Protein AF-A0A401Q1B5-F1 (afdb_monomer_lite)

Radius of gyration: 32.38 Å; chains: 1; bounding box: 67×51×92 Å

Sequence (105 aa):
MAQQFGRLKVGLIVKIQRSNGIIQDASITELFTDKSSVRAEWLEDTLCKAKEIDIESLLLLNPQLVEKMPPSHLPRRNSRVPRRESALPRNGVGKESELNFTSKC

Foldseek 3Di:
DPPCLQQDDAQDWFWDQDPVRDIDIWGFHAADPPQQWTWTWDADPHDIDIDIDHSVRRCVRVVVSVPPPDPPDDPPPPDDDPPDDDDDDDDDDDDDDDDDDDDDD

Organism: Scyliorhinus torazame (NCBI:txid75743)

InterPro domains:
  IPR054473 Kinesin-like protein KIF2A-like, N-terminal [PF22923] (5-58)

Secondary structure (DSSP, 8-state):
-----TT--TT-EEEEE-TTS-EEEEEEEEEETTTTEEEEEEEETTEEEEEEEEHHHHHHH-TTTS-----S---------------------------------

pLDDT: mean 71.67, std 19.0, range [35.5, 93.31]

Structure (mmCIF, N/CA/C/O backbone):
data_AF-A0A401Q1B5-F1
#
_entry.id   AF-A0A401Q1B5-F1
#
loop_
_atom_site.group_PDB
_atom_site.id
_atom_site.type_symbol
_atom_site.label_atom_id
_atom_site.label_alt_id
_atom_site.label_comp_id
_atom_site.label_asym_id
_atom_site.label_entity_id
_atom_site.label_seq_id
_atom_site.pdbx_PDB_ins_code
_atom_site.Cartn_x
_atom_site.Cartn_y
_atom_site.Cartn_z
_atom_site.occupancy
_atom_site.B_iso_or_equiv
_atom_site.auth_seq_id
_atom_site.auth_comp_id
_atom_site.auth_asym_id
_atom_site.auth_atom_id
_atom_site.pdbx_PDB_model_num
ATOM 1 N N . MET A 1 1 ? -7.691 6.745 18.720 1.00 35.50 1 MET A N 1
ATOM 2 C CA . MET A 1 1 ? -7.921 7.447 17.438 1.00 35.50 1 MET A CA 1
ATOM 3 C C . MET A 1 1 ? -7.687 6.427 16.345 1.00 35.50 1 MET A C 1
ATOM 5 O O . MET A 1 1 ? -6.643 5.796 16.375 1.00 35.50 1 MET A O 1
ATOM 9 N N . ALA A 1 2 ? -8.659 6.167 15.472 1.00 42.12 2 ALA A N 1
ATOM 10 C CA . ALA A 1 2 ? -8.452 5.222 14.379 1.00 42.12 2 ALA A CA 1
ATOM 11 C C . ALA A 1 2 ? -7.431 5.835 13.410 1.00 42.12 2 ALA A C 1
ATOM 13 O O . ALA A 1 2 ? -7.767 6.786 12.706 1.00 42.12 2 ALA A O 1
ATOM 14 N N . GLN A 1 3 ? -6.187 5.344 13.403 1.00 49.28 3 GLN A N 1
ATOM 15 C CA . GLN A 1 3 ? -5.279 5.593 12.285 1.00 49.28 3 GLN A CA 1
ATOM 16 C C . GLN A 1 3 ? -5.914 4.941 11.048 1.00 49.28 3 GLN A C 1
ATOM 18 O O . GLN A 1 3 ? -5.795 3.740 10.816 1.00 49.28 3 GLN A O 1
ATOM 23 N N . GLN A 1 4 ? -6.689 5.720 10.294 1.00 53.72 4 GLN A N 1
ATOM 24 C CA . GLN A 1 4 ? -7.217 5.299 9.005 1.00 53.72 4 GLN A CA 1
ATOM 25 C C . GLN A 1 4 ? -6.077 5.362 7.993 1.00 53.72 4 GLN A C 1
ATOM 27 O O . GLN A 1 4 ? -5.752 6.425 7.473 1.00 53.72 4 GLN A O 1
ATOM 32 N N . PHE A 1 5 ? -5.487 4.212 7.681 1.00 62.44 5 PHE A N 1
ATOM 33 C CA . PHE A 1 5 ? -4.491 4.068 6.616 1.00 62.44 5 PHE A CA 1
ATOM 34 C C . PHE A 1 5 ? -5.132 4.070 5.212 1.00 62.44 5 PHE A C 1
ATOM 36 O O . PHE A 1 5 ? -4.738 3.312 4.327 1.00 62.44 5 PHE A O 1
ATOM 43 N N . GLY A 1 6 ? -6.159 4.902 5.000 1.00 66.62 6 GLY A N 1
ATOM 44 C CA . GLY A 1 6 ? -6.959 4.925 3.774 1.00 66.62 6 GLY A CA 1
ATOM 45 C C . GLY A 1 6 ? -7.418 3.523 3.357 1.00 66.62 6 GLY A C 1
ATOM 46 O O . GLY A 1 6 ? -7.976 2.771 4.155 1.00 66.62 6 GLY A O 1
ATOM 47 N N . ARG A 1 7 ? -7.134 3.152 2.100 1.00 73.56 7 ARG A N 1
ATOM 48 C CA . ARG A 1 7 ? -7.464 1.834 1.524 1.00 73.56 7 ARG A CA 1
ATOM 49 C C . ARG A 1 7 ? -6.388 0.754 1.723 1.00 73.56 7 ARG A C 1
ATOM 51 O O . ARG A 1 7 ? -6.486 -0.288 1.072 1.00 73.56 7 ARG A O 1
ATOM 58 N N . LEU A 1 8 ? -5.367 0.965 2.564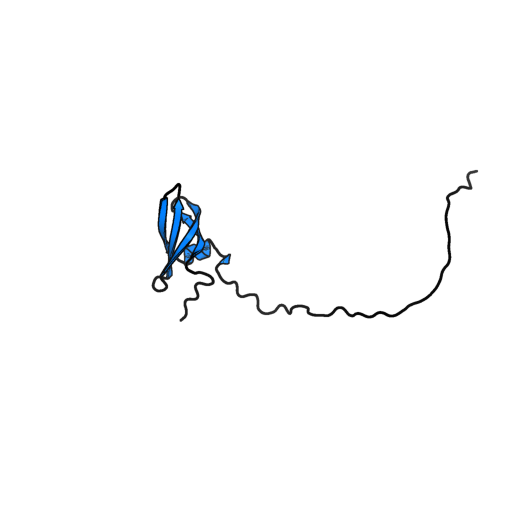 1.00 81.50 8 LEU A N 1
ATOM 59 C CA . LEU A 1 8 ? -4.346 -0.062 2.808 1.00 81.50 8 LEU A CA 1
ATOM 60 C C . LEU A 1 8 ? -4.945 -1.303 3.478 1.00 81.50 8 LEU A C 1
ATOM 62 O O . LEU A 1 8 ? -5.628 -1.221 4.496 1.00 81.50 8 LEU A O 1
ATOM 66 N N . LYS A 1 9 ? -4.625 -2.470 2.921 1.00 84.62 9 LYS A N 1
ATOM 67 C CA . LYS A 1 9 ? -4.991 -3.780 3.460 1.00 84.62 9 LYS A CA 1
ATOM 68 C C . LYS A 1 9 ? -3.943 -4.817 3.072 1.00 84.62 9 LYS A C 1
ATOM 70 O O . LYS A 1 9 ? -3.270 -4.664 2.052 1.00 84.62 9 LYS A O 1
ATOM 75 N N . VAL A 1 10 ? -3.838 -5.880 3.865 1.00 89.50 10 VAL A N 1
ATOM 76 C CA . VAL A 1 10 ? -3.042 -7.061 3.506 1.00 89.50 10 VAL A CA 1
ATOM 77 C C . VAL A 1 10 ? -3.566 -7.636 2.182 1.00 89.50 10 VAL A C 1
ATOM 79 O O . VAL A 1 10 ? -4.77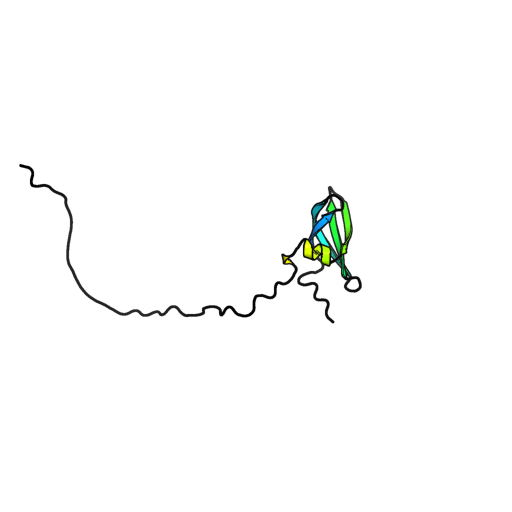5 -7.669 1.942 1.00 89.50 10 VAL A O 1
ATOM 82 N N . GLY A 1 11 ? -2.651 -8.027 1.301 1.00 88.31 11 GLY A N 1
ATOM 83 C CA . GLY A 1 11 ? -2.918 -8.505 -0.054 1.00 88.31 11 GLY A CA 1
ATOM 84 C C . GLY A 1 11 ? -3.106 -7.401 -1.099 1.00 88.31 11 GLY A C 1
ATOM 85 O O . GLY A 1 11 ? -3.437 -7.704 -2.242 1.00 88.31 11 GLY A O 1
ATOM 86 N N . LEU A 1 12 ? -2.930 -6.124 -0.741 1.00 88.62 12 LEU A N 1
ATOM 87 C CA . LEU A 1 12 ? -3.003 -5.027 -1.704 1.00 88.62 12 LEU A CA 1
ATOM 88 C C . LEU A 1 12 ? -1.659 -4.827 -2.413 1.00 88.62 12 LEU A C 1
ATOM 90 O O . LEU A 1 12 ? -0.606 -4.864 -1.777 1.00 88.62 12 LEU A O 1
ATOM 94 N N . ILE A 1 13 ? -1.721 -4.590 -3.725 1.00 90.12 13 ILE A N 1
ATOM 95 C CA . ILE A 1 13 ? -0.552 -4.299 -4.558 1.00 90.12 13 ILE A CA 1
ATOM 96 C C . ILE A 1 13 ? -0.266 -2.799 -4.522 1.00 90.12 13 ILE A C 1
ATOM 98 O O . ILE A 1 13 ? -1.121 -1.983 -4.876 1.00 90.12 13 ILE A O 1
ATOM 102 N N . VAL A 1 14 ? 0.932 -2.442 -4.081 1.00 90.06 14 VAL A N 1
ATOM 103 C CA . VAL A 1 14 ? 1.400 -1.070 -3.888 1.00 90.06 14 VAL A CA 1
ATOM 104 C C . VAL A 1 14 ? 2.740 -0.861 -4.570 1.00 90.06 14 VAL A C 1
ATOM 106 O O . VAL A 1 14 ? 3.542 -1.782 -4.676 1.00 90.06 14 VAL A O 1
ATOM 109 N N . LYS A 1 15 ? 3.020 0.370 -4.998 1.00 91.75 15 LYS A N 1
ATOM 110 C CA . LYS A 1 15 ? 4.322 0.711 -5.572 1.00 91.75 15 LYS A CA 1
ATOM 111 C C . LYS A 1 15 ? 5.311 1.098 -4.485 1.00 91.75 15 LYS A C 1
ATOM 113 O O . LYS A 1 15 ? 5.013 1.975 -3.677 1.00 91.75 15 LYS A O 1
ATOM 118 N N . ILE A 1 16 ? 6.488 0.487 -4.493 1.00 91.56 16 ILE A N 1
ATOM 119 C CA . ILE A 1 16 ? 7.571 0.783 -3.554 1.00 91.56 16 ILE A CA 1
ATOM 120 C C . ILE A 1 16 ? 8.804 1.267 -4.308 1.00 91.56 16 ILE A C 1
ATOM 122 O O . ILE A 1 16 ? 9.094 0.786 -5.400 1.00 91.56 16 ILE A O 1
ATOM 126 N N . GLN A 1 17 ? 9.550 2.198 -3.715 1.00 90.06 17 GLN A N 1
ATOM 127 C CA . GLN A 1 17 ? 10.837 2.641 -4.240 1.00 90.06 17 GLN A CA 1
ATOM 128 C C . GLN A 1 17 ? 11.959 1.923 -3.492 1.00 90.06 17 GLN A C 1
ATOM 130 O O . GLN A 1 17 ? 12.093 2.021 -2.270 1.00 90.06 17 GLN A O 1
ATOM 135 N N . ARG A 1 18 ? 12.792 1.190 -4.229 1.00 84.94 18 ARG A N 1
ATOM 136 C CA . ARG A 1 18 ? 13.989 0.565 -3.664 1.00 84.94 18 ARG A CA 1
ATOM 137 C C . ARG A 1 18 ? 15.079 1.608 -3.409 1.00 84.94 18 ARG A C 1
ATOM 139 O O . ARG A 1 18 ? 15.097 2.667 -4.025 1.00 84.94 18 ARG A O 1
ATOM 146 N N . SER A 1 19 ? 16.072 1.257 -2.589 1.00 80.44 19 SER A N 1
ATOM 147 C CA . SER A 1 19 ? 17.295 2.064 -2.401 1.00 80.44 19 SER A CA 1
ATOM 148 C C . SER A 1 19 ? 18.055 2.314 -3.713 1.00 80.44 19 SER A C 1
ATOM 150 O O . SER A 1 19 ? 18.842 3.245 -3.811 1.00 80.44 19 SER A O 1
ATOM 152 N N . ASN A 1 20 ? 17.777 1.504 -4.735 1.00 79.88 20 ASN A N 1
ATOM 153 C CA . ASN A 1 20 ? 18.284 1.641 -6.095 1.00 79.88 20 ASN A CA 1
ATOM 154 C C . ASN A 1 20 ? 17.556 2.738 -6.907 1.00 79.88 20 ASN A C 1
ATOM 156 O O . ASN A 1 20 ? 17.901 2.953 -8.061 1.00 79.88 20 ASN A O 1
ATOM 160 N N . GLY A 1 21 ? 16.509 3.370 -6.360 1.00 85.31 21 GLY A N 1
ATOM 161 C CA . GLY A 1 21 ? 15.677 4.374 -7.038 1.00 85.31 21 GLY A CA 1
ATOM 162 C C . GLY A 1 21 ? 14.568 3.806 -7.932 1.00 85.31 21 GLY A C 1
ATOM 163 O O . GLY A 1 21 ? 13.712 4.555 -8.390 1.00 85.31 21 GLY A O 1
ATOM 164 N N . ILE A 1 22 ? 14.549 2.491 -8.160 1.00 87.69 22 ILE A N 1
ATOM 165 C CA . ILE A 1 22 ? 13.556 1.827 -9.014 1.00 87.69 22 ILE A CA 1
ATOM 166 C C . ILE A 1 22 ? 12.239 1.666 -8.255 1.00 87.69 22 ILE A C 1
ATOM 168 O O . ILE A 1 22 ? 12.233 1.211 -7.106 1.00 87.69 22 ILE A O 1
ATOM 172 N N . ILE A 1 23 ? 11.137 2.005 -8.927 1.00 90.50 23 ILE A N 1
ATOM 173 C CA . ILE A 1 23 ? 9.778 1.781 -8.440 1.00 90.50 23 ILE A CA 1
ATOM 174 C C . ILE A 1 23 ? 9.269 0.448 -8.996 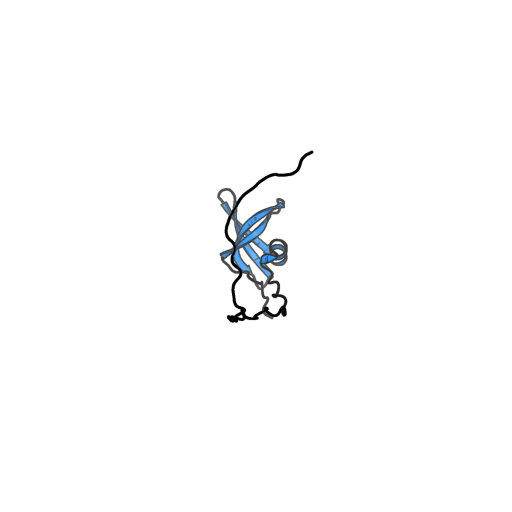1.00 90.50 23 ILE A C 1
ATOM 176 O O . ILE A 1 23 ? 9.273 0.254 -10.211 1.00 90.50 23 ILE A O 1
ATOM 180 N N . GLN A 1 24 ? 8.823 -0.452 -8.121 1.00 91.06 24 GLN A N 1
ATOM 181 C CA . GLN A 1 24 ? 8.238 -1.745 -8.497 1.00 91.06 24 GLN A CA 1
ATOM 182 C C . GLN A 1 24 ? 6.990 -2.040 -7.652 1.00 91.06 24 GLN A C 1
ATOM 184 O O . GLN A 1 24 ? 6.784 -1.429 -6.601 1.00 91.06 24 GLN A O 1
ATOM 189 N N . ASP A 1 25 ? 6.160 -2.966 -8.121 1.00 91.75 25 ASP A N 1
ATOM 190 C CA . ASP A 1 25 ? 4.960 -3.425 -7.432 1.00 91.75 25 ASP A CA 1
ATOM 191 C C . ASP A 1 25 ? 5.295 -4.459 -6.343 1.00 91.75 25 ASP A C 1
ATOM 193 O O . ASP A 1 25 ? 5.966 -5.460 -6.586 1.00 91.75 25 ASP A O 1
ATOM 197 N N . ALA A 1 26 ? 4.787 -4.225 -5.138 1.00 93.31 26 ALA A N 1
ATOM 198 C CA . ALA A 1 26 ? 4.925 -5.088 -3.975 1.00 93.31 26 ALA A CA 1
ATOM 199 C C . ALA A 1 26 ? 3.553 -5.382 -3.362 1.00 93.31 26 ALA A C 1
ATOM 201 O O . ALA A 1 26 ? 2.641 -4.560 -3.405 1.00 93.31 26 ALA A O 1
ATOM 202 N N . SER A 1 27 ? 3.410 -6.554 -2.760 1.00 92.81 27 SER A N 1
ATOM 203 C CA . SER A 1 27 ? 2.199 -7.003 -2.080 1.00 92.81 27 SER A CA 1
ATOM 204 C C . SER A 1 27 ? 2.339 -6.799 -0.580 1.00 92.81 27 SER A C 1
ATOM 206 O O . SER A 1 27 ? 3.314 -7.242 0.018 1.00 92.81 27 SER A O 1
ATOM 208 N N . ILE A 1 28 ? 1.364 -6.162 0.059 1.00 91.94 28 ILE A N 1
ATOM 209 C CA . ILE A 1 28 ? 1.374 -6.020 1.519 1.00 91.94 28 ILE A CA 1
ATOM 210 C C . ILE A 1 28 ? 1.085 -7.379 2.155 1.00 91.94 28 ILE A C 1
ATOM 212 O O . ILE A 1 28 ? 0.021 -7.945 1.919 1.00 91.94 28 ILE A O 1
ATOM 216 N N . THR A 1 29 ? 1.977 -7.876 3.004 1.00 92.25 29 THR A N 1
ATOM 217 C CA . THR A 1 29 ? 1.741 -9.096 3.794 1.00 92.25 29 THR A CA 1
ATOM 218 C C . THR A 1 29 ? 1.442 -8.808 5.257 1.00 92.25 29 THR A C 1
ATOM 220 O O . THR A 1 29 ? 0.726 -9.583 5.884 1.00 92.25 29 THR A O 1
ATOM 223 N N . GLU A 1 30 ? 1.898 -7.674 5.792 1.00 90.56 30 GLU A N 1
ATOM 224 C CA . GLU A 1 30 ? 1.691 -7.321 7.199 1.00 90.56 30 GLU A CA 1
ATOM 225 C C . GLU A 1 30 ? 1.563 -5.803 7.390 1.00 90.56 30 GLU A C 1
ATOM 227 O O . GLU A 1 30 ? 2.196 -5.015 6.685 1.00 90.56 30 GLU A O 1
ATOM 232 N N . LEU A 1 31 ? 0.729 -5.384 8.343 1.00 88.19 31 LEU A N 1
ATOM 233 C CA . LEU A 1 31 ? 0.483 -3.978 8.669 1.00 88.19 31 LEU A CA 1
ATOM 234 C C . LEU A 1 31 ? 0.838 -3.734 10.139 1.00 88.19 31 LEU A C 1
ATOM 236 O O . LEU A 1 31 ? 0.251 -4.355 11.022 1.00 88.19 31 LEU A O 1
ATOM 240 N N . PHE A 1 32 ? 1.747 -2.799 10.407 1.00 88.44 32 PHE A N 1
ATOM 241 C CA . PHE A 1 32 ? 2.116 -2.386 11.759 1.00 88.44 32 PHE A CA 1
ATOM 242 C C . PHE A 1 32 ? 1.452 -1.054 12.092 1.00 88.44 32 PHE A C 1
ATOM 244 O O . PHE A 1 32 ? 2.013 0.021 11.876 1.00 88.44 32 PHE A O 1
ATOM 251 N N . THR A 1 33 ? 0.251 -1.129 12.663 1.00 81.19 33 THR A N 1
ATOM 252 C CA . THR A 1 33 ? -0.507 0.055 13.097 1.00 81.19 33 THR A CA 1
ATOM 253 C C . THR A 1 33 ? 0.185 0.819 14.227 1.00 81.19 33 THR A C 1
ATOM 255 O O . THR A 1 33 ? -0.029 2.014 14.363 1.00 81.19 33 THR A O 1
ATOM 258 N N . ASP A 1 34 ? 1.019 0.136 15.015 1.00 85.44 34 ASP A N 1
ATOM 259 C CA . ASP A 1 34 ? 1.737 0.700 16.166 1.00 85.44 34 ASP A CA 1
ATOM 260 C C . ASP A 1 34 ? 2.894 1.621 15.741 1.00 85.44 34 ASP A C 1
ATOM 262 O O . ASP A 1 34 ? 3.134 2.670 16.331 1.00 85.44 34 ASP A O 1
ATOM 266 N N . LYS A 1 35 ? 3.590 1.239 14.662 1.00 82.88 35 LYS A N 1
ATOM 267 C CA . LYS A 1 35 ? 4.773 1.935 14.131 1.00 82.88 35 LYS A CA 1
ATOM 268 C C . LYS A 1 35 ? 4.483 2.776 12.887 1.00 82.88 35 LYS A C 1
ATOM 270 O O . LYS A 1 35 ? 5.414 3.322 12.309 1.00 82.88 35 LYS A O 1
ATOM 275 N N . SER A 1 36 ? 3.231 2.821 12.425 1.00 85.06 36 SER A N 1
ATOM 276 C CA . SER A 1 36 ? 2.861 3.401 11.123 1.00 85.06 36 SER A CA 1
ATOM 277 C C . SER A 1 36 ? 3.722 2.872 9.966 1.00 85.06 36 SER A C 1
ATOM 279 O O . SER A 1 36 ? 4.110 3.607 9.064 1.00 85.06 36 SER A O 1
ATOM 281 N N . SER A 1 37 ? 4.021 1.573 9.983 1.00 88.56 37 SER A N 1
ATOM 282 C CA . SER A 1 37 ? 4.864 0.903 8.986 1.00 88.56 37 SER A CA 1
ATOM 283 C C . SER A 1 37 ? 4.154 -0.321 8.420 1.00 88.56 37 SER A C 1
ATOM 285 O O . SER A 1 37 ? 3.258 -0.882 9.048 1.00 88.56 37 SER A O 1
ATOM 287 N N . VAL A 1 38 ? 4.534 -0.760 7.225 1.00 90.00 38 VAL A N 1
ATOM 288 C CA . VAL A 1 38 ? 3.966 -1.959 6.597 1.00 90.00 38 VAL A CA 1
ATOM 289 C C . VAL A 1 38 ? 5.056 -2.843 6.040 1.00 90.00 38 VAL A C 1
ATOM 291 O O . VAL A 1 38 ? 6.081 -2.362 5.561 1.00 90.00 38 VAL A O 1
ATOM 294 N N . ARG A 1 39 ? 4.822 -4.152 6.074 1.00 93.25 39 ARG A N 1
ATOM 295 C CA . ARG A 1 39 ? 5.684 -5.119 5.411 1.00 93.25 39 ARG A CA 1
ATOM 296 C C . ARG A 1 39 ? 5.138 -5.389 4.024 1.00 93.25 39 ARG A C 1
ATOM 298 O O . ARG A 1 39 ? 4.022 -5.891 3.870 1.00 93.25 39 ARG A O 1
ATOM 305 N N . ALA A 1 40 ? 5.938 -5.044 3.025 1.00 92.50 40 ALA A N 1
ATOM 306 C CA . ALA A 1 40 ? 5.639 -5.332 1.637 1.00 92.50 40 ALA A CA 1
ATOM 307 C C . ALA A 1 40 ? 6.600 -6.406 1.123 1.00 92.50 40 ALA A C 1
ATOM 309 O O . ALA A 1 40 ? 7.812 -6.319 1.333 1.00 92.50 40 ALA A O 1
ATOM 310 N N . GLU A 1 41 ? 6.040 -7.409 0.459 1.00 93.25 41 GLU A N 1
ATOM 311 C CA . GLU A 1 41 ? 6.743 -8.494 -0.208 1.00 93.25 41 GLU A CA 1
ATOM 312 C C . GLU A 1 41 ? 6.654 -8.320 -1.723 1.00 93.25 41 GLU A C 1
ATOM 314 O O . GLU A 1 41 ? 5.571 -8.166 -2.283 1.00 93.25 41 GLU A O 1
ATOM 319 N N . TRP A 1 42 ? 7.794 -8.321 -2.401 1.00 92.00 42 TRP A N 1
ATOM 320 C CA . TRP A 1 42 ? 7.878 -8.229 -3.856 1.00 92.00 42 TRP A CA 1
ATOM 321 C C . TRP A 1 42 ? 8.718 -9.368 -4.408 1.00 92.00 42 TRP A C 1
ATOM 323 O O . TRP A 1 42 ? 9.550 -9.950 -3.708 1.00 92.00 42 TRP A O 1
ATOM 333 N N . LEU A 1 43 ? 8.498 -9.684 -5.679 1.00 91.12 43 LEU A N 1
ATOM 334 C CA . LEU A 1 43 ? 9.213 -10.746 -6.367 1.00 91.12 43 LEU A CA 1
ATOM 335 C C . LEU A 1 43 ? 10.251 -10.115 -7.297 1.00 91.12 43 LEU A C 1
ATOM 337 O O . LEU A 1 43 ? 9.929 -9.332 -8.192 1.00 91.12 43 LEU A O 1
ATOM 341 N N . GLU A 1 44 ? 11.517 -10.421 -7.043 1.00 88.44 44 GLU A N 1
ATOM 342 C CA . GLU A 1 44 ? 12.663 -9.826 -7.723 1.00 88.44 44 GLU A CA 1
ATOM 343 C C . GLU A 1 44 ? 13.496 -10.916 -8.379 1.00 88.44 44 GLU A C 1
ATOM 345 O O . GLU A 1 44 ? 14.102 -11.721 -7.674 1.00 88.44 44 GLU A O 1
ATOM 350 N N . ASP A 1 45 ? 13.498 -10.945 -9.716 1.00 80.62 45 ASP A N 1
ATOM 351 C CA . ASP A 1 45 ? 14.254 -11.859 -10.594 1.00 80.62 45 ASP A CA 1
ATOM 352 C C . ASP A 1 45 ? 14.056 -13.372 -10.374 1.00 80.62 45 ASP A C 1
ATOM 354 O O . ASP A 1 45 ? 14.485 -14.148 -11.216 1.00 80.62 45 ASP A O 1
ATOM 358 N N . THR A 1 46 ? 13.439 -13.794 -9.263 1.00 84.44 46 THR A N 1
ATOM 359 C CA . THR A 1 46 ? 13.001 -15.148 -8.837 1.00 84.44 46 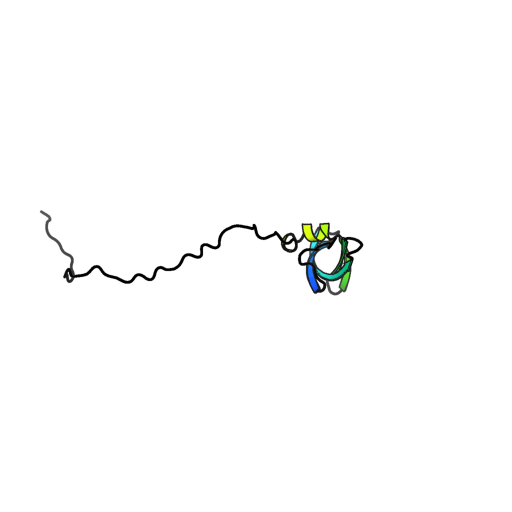THR A CA 1
ATOM 360 C C . THR A 1 46 ? 12.883 -15.258 -7.307 1.00 84.44 46 THR A C 1
ATOM 362 O O . THR A 1 46 ? 12.384 -16.261 -6.802 1.00 84.44 46 THR A O 1
ATOM 365 N N . LEU A 1 47 ? 13.310 -14.244 -6.546 1.00 88.44 47 LEU A N 1
ATOM 366 C CA . LEU A 1 47 ? 13.321 -14.259 -5.085 1.00 88.44 47 LEU A CA 1
ATOM 367 C C . LEU A 1 47 ? 12.210 -13.377 -4.506 1.00 88.44 47 LEU A C 1
ATOM 369 O O . LEU A 1 47 ? 12.111 -12.196 -4.839 1.00 88.44 47 LEU A O 1
ATOM 373 N N . CYS A 1 48 ? 11.410 -13.933 -3.593 1.00 90.94 48 CYS A N 1
ATOM 374 C CA . CYS A 1 48 ? 10.504 -13.133 -2.773 1.00 90.94 48 CYS A CA 1
ATOM 375 C C . CYS A 1 48 ? 11.316 -12.386 -1.711 1.00 90.94 48 CYS A C 1
ATOM 377 O O . CYS A 1 48 ? 12.050 -12.999 -0.933 1.00 90.94 48 CYS A O 1
ATOM 379 N N . LYS A 1 49 ? 11.206 -11.061 -1.690 1.00 90.56 49 LYS A N 1
ATOM 380 C CA . LYS A 1 49 ? 11.893 -10.191 -0.735 1.00 90.56 49 LYS A CA 1
ATOM 381 C C . LYS A 1 49 ? 10.857 -9.401 0.036 1.00 90.56 49 LYS A C 1
ATOM 383 O O . LYS A 1 49 ? 9.920 -8.882 -0.555 1.00 90.56 49 LYS A O 1
ATOM 388 N N . ALA A 1 50 ? 11.066 -9.289 1.341 1.00 91.06 50 ALA A N 1
ATOM 389 C CA . ALA A 1 50 ? 10.241 -8.497 2.238 1.00 91.06 50 ALA A CA 1
ATOM 390 C C . ALA A 1 50 ? 11.043 -7.306 2.757 1.00 91.06 50 ALA A C 1
ATOM 392 O O . ALA A 1 50 ? 12.232 -7.434 3.060 1.00 91.06 50 ALA A O 1
ATOM 393 N N . LYS A 1 51 ? 10.392 -6.157 2.911 1.00 90.38 51 LYS A N 1
ATOM 394 C CA . LYS A 1 51 ? 10.967 -5.016 3.623 1.00 90.38 51 LYS A CA 1
ATOM 395 C C . LYS A 1 51 ? 9.873 -4.216 4.294 1.00 90.38 51 LYS A C 1
ATOM 397 O O . LYS A 1 51 ? 8.776 -4.054 3.759 1.00 90.38 51 LYS A O 1
ATOM 402 N N . GLU A 1 52 ? 10.204 -3.735 5.480 1.00 92.69 52 GLU A N 1
ATOM 403 C CA . GLU A 1 52 ? 9.391 -2.773 6.203 1.00 92.69 52 GLU A CA 1
ATOM 404 C C . GLU A 1 52 ? 9.557 -1.403 5.550 1.00 92.69 52 GLU A C 1
ATOM 406 O O . GLU A 1 52 ? 10.674 -0.917 5.346 1.00 92.69 52 GLU A O 1
ATOM 411 N N . ILE A 1 53 ? 8.431 -0.813 5.168 1.00 88.88 53 ILE A N 1
ATOM 412 C CA . ILE A 1 53 ? 8.361 0.507 4.560 1.00 88.88 53 ILE A CA 1
ATOM 413 C C . ILE A 1 53 ? 7.404 1.353 5.380 1.00 88.88 53 ILE A C 1
ATOM 415 O O . ILE A 1 53 ? 6.330 0.904 5.784 1.00 88.88 53 ILE A O 1
ATOM 419 N N . ASP A 1 54 ? 7.825 2.587 5.619 1.00 90.56 54 ASP A N 1
ATOM 420 C CA . ASP A 1 54 ? 7.012 3.570 6.305 1.00 90.56 54 ASP A CA 1
ATOM 421 C C . ASP A 1 54 ? 5.776 3.933 5.470 1.00 90.56 54 ASP A C 1
ATOM 423 O O . ASP A 1 54 ? 5.836 4.068 4.240 1.00 90.56 54 ASP A O 1
ATOM 427 N N . ILE A 1 55 ? 4.636 4.083 6.139 1.00 86.56 55 ILE A N 1
ATOM 428 C CA . ILE A 1 55 ? 3.374 4.341 5.454 1.00 86.56 55 ILE A CA 1
ATOM 429 C C . ILE A 1 55 ? 3.384 5.704 4.766 1.00 86.56 55 ILE A C 1
ATOM 431 O O . ILE A 1 55 ? 2.847 5.811 3.666 1.00 86.56 55 ILE A O 1
ATOM 435 N N . GLU A 1 56 ? 4.034 6.725 5.324 1.00 85.56 56 GLU A N 1
ATOM 436 C CA . GLU A 1 56 ? 4.130 8.041 4.685 1.00 85.56 56 GLU A CA 1
ATOM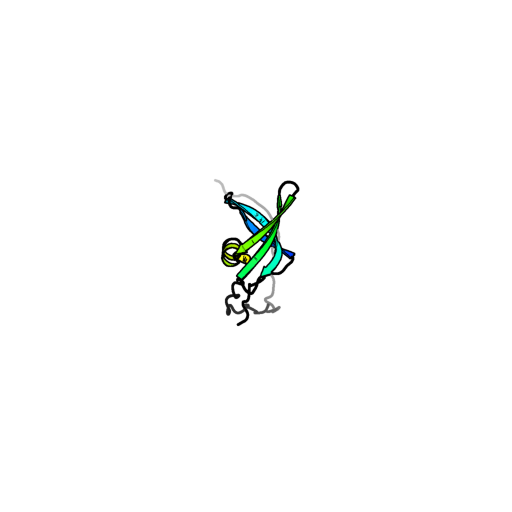 437 C C . GLU A 1 56 ? 4.846 7.942 3.336 1.00 85.56 56 GLU A C 1
ATOM 439 O O . GLU A 1 56 ? 4.377 8.481 2.330 1.00 85.56 56 GLU A O 1
ATOM 444 N N . SER A 1 57 ? 5.929 7.161 3.281 1.00 87.69 57 SER A N 1
ATOM 445 C CA . SER A 1 57 ? 6.661 6.895 2.036 1.00 87.69 57 SER A CA 1
ATOM 446 C C . SER A 1 57 ? 5.801 6.140 1.021 1.00 87.69 57 SER A C 1
ATOM 448 O O . SER A 1 57 ? 5.833 6.430 -0.178 1.00 87.69 57 SER A O 1
ATOM 450 N N . LEU A 1 58 ? 4.995 5.185 1.488 1.00 87.19 58 LEU A N 1
ATOM 451 C CA . LEU A 1 58 ? 4.103 4.424 0.622 1.00 87.19 58 LEU A CA 1
ATOM 452 C C . LEU A 1 58 ? 2.975 5.286 0.048 1.00 87.19 58 LEU A C 1
ATOM 454 O O . LEU A 1 58 ? 2.654 5.160 -1.135 1.00 87.19 58 LEU A O 1
ATOM 458 N N . LEU A 1 59 ? 2.385 6.160 0.864 1.00 84.44 59 LEU A N 1
ATOM 459 C CA . LEU A 1 59 ? 1.330 7.087 0.454 1.00 84.44 59 LEU A CA 1
ATOM 460 C C . LEU A 1 59 ? 1.863 8.167 -0.492 1.00 84.44 59 LEU A C 1
ATOM 462 O O . LEU A 1 59 ? 1.157 8.556 -1.421 1.00 84.44 59 LEU A O 1
ATOM 466 N N . LEU A 1 60 ? 3.113 8.601 -0.309 1.00 84.94 60 LEU A N 1
ATOM 467 C CA . LEU A 1 60 ? 3.781 9.529 -1.220 1.00 84.94 60 LEU A CA 1
ATOM 468 C C . LEU A 1 60 ? 3.948 8.923 -2.621 1.00 84.94 60 LEU A C 1
ATOM 470 O O . LEU A 1 60 ? 3.705 9.595 -3.622 1.00 84.94 60 LEU A O 1
ATOM 474 N N . LEU A 1 61 ? 4.314 7.640 -2.693 1.00 86.38 61 LEU A N 1
ATOM 475 C CA . LEU A 1 61 ? 4.421 6.899 -3.955 1.00 86.38 61 LEU A CA 1
ATOM 476 C C . LEU A 1 61 ? 3.058 6.508 -4.538 1.00 86.38 61 LEU A C 1
ATOM 478 O O . LEU A 1 61 ? 2.924 6.358 -5.752 1.00 86.38 61 LEU A O 1
ATOM 482 N N . ASN A 1 62 ? 2.050 6.329 -3.682 1.00 84.94 62 ASN A N 1
ATOM 483 C CA . ASN A 1 62 ? 0.716 5.874 -4.057 1.00 84.94 62 ASN A CA 1
ATOM 484 C C . ASN A 1 62 ? -0.365 6.849 -3.564 1.00 84.94 62 ASN A C 1
ATOM 486 O O . ASN A 1 62 ? -1.190 6.483 -2.715 1.00 84.94 62 ASN A O 1
ATOM 490 N N . PRO A 1 63 ? -0.435 8.070 -4.124 1.00 79.88 63 PRO A N 1
ATOM 491 C CA . PRO A 1 63 ? -1.440 9.056 -3.731 1.00 79.88 63 PRO A CA 1
ATOM 492 C C . PRO A 1 63 ? -2.880 8.580 -3.988 1.00 79.88 63 PRO A C 1
ATOM 494 O O . PRO A 1 63 ? -3.820 9.144 -3.438 1.00 79.88 63 PRO A O 1
ATOM 497 N N . GLN A 1 64 ? -3.074 7.529 -4.793 1.00 75.69 64 GLN A N 1
ATOM 498 C CA . GLN A 1 64 ? -4.367 6.876 -5.012 1.00 75.69 64 GLN A CA 1
ATOM 499 C C . GLN A 1 64 ? -4.899 6.092 -3.799 1.00 75.69 64 GLN A C 1
ATOM 501 O O . GLN A 1 64 ? -6.086 5.770 -3.761 1.00 75.69 64 GLN A O 1
ATOM 506 N N . LEU A 1 65 ? -4.035 5.737 -2.841 1.00 75.69 65 LEU A N 1
ATOM 507 C CA . LEU A 1 65 ? -4.424 5.011 -1.625 1.00 75.69 65 LEU A CA 1
ATOM 508 C C . LEU A 1 65 ? -4.904 5.949 -0.522 1.00 75.69 65 LEU A C 1
ATOM 510 O O . LEU A 1 65 ? -5.696 5.537 0.331 1.00 75.69 65 LEU A O 1
ATOM 514 N N . VAL A 1 66 ? -4.446 7.201 -0.565 1.00 70.69 66 VAL A N 1
ATOM 515 C CA . VAL A 1 66 ? -4.986 8.280 0.250 1.00 70.69 66 VAL A CA 1
ATOM 516 C C . VAL A 1 66 ? -6.401 8.520 -0.254 1.00 70.69 66 VAL A C 1
ATOM 518 O O . VAL A 1 66 ? -6.601 8.948 -1.393 1.00 70.69 66 VAL A O 1
ATOM 521 N N . GLU A 1 67 ? -7.403 8.210 0.565 1.00 64.25 67 GLU A N 1
ATOM 522 C CA . GLU A 1 67 ? -8.770 8.605 0.261 1.00 64.25 67 GLU A CA 1
ATOM 523 C C . GLU A 1 67 ? -8.804 10.133 0.186 1.00 64.25 67 GLU A C 1
ATOM 525 O O . GLU A 1 67 ? -8.911 10.828 1.193 1.00 64.25 67 GLU A O 1
ATOM 530 N N . LYS A 1 68 ? -8.722 10.680 -1.033 1.00 55.69 68 LYS A N 1
ATOM 531 C CA . LYS A 1 68 ? -9.308 11.984 -1.309 1.00 55.69 68 LYS A CA 1
ATOM 532 C C . LYS A 1 68 ? -10.762 11.816 -0.911 1.00 55.69 68 LYS A C 1
ATOM 534 O O . LYS A 1 68 ? -11.508 11.141 -1.623 1.00 55.69 68 LYS A O 1
ATOM 539 N N . MET A 1 69 ? -11.146 12.388 0.231 1.00 50.81 69 MET A N 1
ATOM 540 C CA . MET A 1 69 ? -12.546 12.677 0.505 1.00 50.81 69 MET A CA 1
ATOM 541 C C . MET A 1 69 ? -13.148 13.147 -0.823 1.00 50.81 69 MET A C 1
ATOM 543 O O . MET A 1 69 ? -12.574 14.058 -1.440 1.00 50.81 69 MET A O 1
ATOM 547 N N . PRO A 1 70 ? -14.215 12.506 -1.339 1.00 51.72 70 PRO A N 1
ATOM 548 C CA . PRO A 1 70 ? -14.903 13.091 -2.473 1.00 51.72 70 PRO A CA 1
ATOM 549 C C . PRO A 1 70 ? -15.229 14.524 -2.049 1.00 51.72 70 PRO A C 1
ATOM 551 O O . PRO A 1 70 ? -15.665 14.694 -0.906 1.00 51.72 70 PRO A O 1
ATOM 554 N N . PRO A 1 71 ? -14.969 15.550 -2.881 1.00 50.19 71 PRO A N 1
ATOM 555 C CA . PRO A 1 71 ? -15.423 16.887 -2.554 1.00 50.19 71 PRO A CA 1
ATOM 556 C C . PRO A 1 71 ? -16.919 16.765 -2.285 1.00 50.19 71 PRO A C 1
ATOM 558 O O . PRO A 1 71 ? -17.713 16.443 -3.174 1.00 50.19 71 PRO A O 1
ATOM 561 N N . SER A 1 72 ? -17.286 16.907 -1.015 1.00 56.88 72 SER A N 1
ATOM 562 C CA . SER A 1 72 ? -18.664 17.059 -0.624 1.00 56.88 72 SER A CA 1
ATOM 563 C C . SER A 1 72 ? -19.173 18.262 -1.416 1.00 56.88 72 SER A C 1
ATOM 565 O O . SER A 1 72 ? -18.524 19.303 -1.482 1.00 56.88 72 SER A O 1
ATOM 567 N N . HIS A 1 73 ? -20.328 18.093 -2.057 1.00 52.97 73 HIS A N 1
ATOM 568 C CA . HIS A 1 73 ? -21.052 19.135 -2.790 1.00 52.97 73 HIS A CA 1
ATOM 569 C C . HIS A 1 73 ? -20.529 19.484 -4.195 1.00 52.97 73 HIS A C 1
ATOM 571 O O . HIS A 1 73 ? -20.162 20.616 -4.486 1.00 52.97 73 HIS A O 1
ATOM 577 N N . LEU A 1 74 ? -20.722 18.573 -5.148 1.00 58.28 74 LEU A N 1
ATOM 578 C CA . LEU A 1 74 ? -21.427 19.002 -6.357 1.00 58.28 74 LEU A CA 1
ATOM 579 C C . LEU A 1 74 ? -22.764 18.266 -6.391 1.00 58.28 74 LEU A C 1
ATOM 581 O O . LEU A 1 74 ? -22.770 17.031 -6.327 1.00 58.28 74 LEU A O 1
ATOM 585 N N . PRO A 1 75 ? -23.908 18.975 -6.440 1.00 52.03 75 PRO A N 1
ATOM 586 C CA . PRO A 1 75 ? -25.177 18.299 -6.600 1.00 52.03 75 PRO A CA 1
ATOM 587 C C . PRO A 1 75 ? -25.097 17.524 -7.911 1.00 52.03 75 PRO A C 1
ATOM 589 O O . PRO A 1 75 ? -24.875 18.105 -8.977 1.00 52.03 75 PRO A O 1
ATOM 592 N N . ARG A 1 76 ? -25.277 16.199 -7.835 1.00 55.69 76 ARG A N 1
ATOM 593 C CA . ARG A 1 76 ? -25.665 15.412 -9.005 1.00 55.69 76 ARG A CA 1
ATOM 594 C C . ARG A 1 76 ? -26.813 16.179 -9.643 1.00 55.69 76 ARG A C 1
ATOM 596 O O . ARG A 1 76 ? -27.875 16.301 -9.033 1.00 55.69 76 ARG A O 1
ATOM 603 N N . ARG A 1 77 ? -26.597 16.721 -10.843 1.00 54.34 77 ARG A N 1
ATOM 604 C CA . ARG A 1 77 ? -27.664 17.314 -11.645 1.00 54.34 77 ARG A CA 1
ATOM 605 C C . ARG A 1 77 ? -28.578 16.176 -12.080 1.00 54.34 77 ARG A C 1
ATOM 607 O O . ARG A 1 77 ? -28.483 15.667 -13.187 1.00 54.34 77 ARG A O 1
ATOM 614 N N . ASN A 1 78 ? -29.450 15.754 -11.173 1.00 61.56 78 ASN A N 1
ATOM 615 C CA . ASN A 1 78 ? -30.615 14.976 -11.513 1.00 61.56 78 ASN A CA 1
ATOM 616 C C . ASN A 1 78 ? -31.707 15.969 -11.913 1.00 61.56 78 ASN A C 1
ATOM 618 O O . ASN A 1 78 ? -32.449 16.492 -11.085 1.00 61.56 78 ASN A O 1
ATOM 622 N N . SER A 1 79 ? -31.771 16.279 -13.200 1.00 56.12 79 SER A N 1
ATOM 623 C CA . SER A 1 79 ? -32.996 16.766 -13.829 1.00 56.12 79 SER A CA 1
ATOM 624 C C . SER A 1 79 ? -33.032 16.155 -15.216 1.00 56.12 79 SER A C 1
ATOM 626 O O . SER A 1 79 ? -32.281 16.539 -16.101 1.00 56.12 79 SER A O 1
ATOM 628 N N . ARG A 1 80 ? -33.648 14.972 -15.280 1.00 55.75 80 ARG A N 1
ATOM 629 C CA . ARG A 1 80 ? -35.037 14.814 -15.733 1.00 55.75 80 ARG A CA 1
ATOM 630 C C . ARG A 1 80 ? -35.127 15.186 -17.203 1.00 55.75 80 ARG A C 1
ATOM 632 O O . ARG A 1 80 ? -35.297 16.351 -17.534 1.00 55.75 80 ARG A O 1
ATOM 639 N N . VAL A 1 81 ? -35.067 14.165 -18.051 1.00 62.38 81 VAL A N 1
ATOM 640 C CA . VAL A 1 81 ? -35.725 14.196 -19.355 1.00 62.38 81 VAL A CA 1
ATOM 641 C C . VAL A 1 81 ? -37.168 14.682 -19.161 1.00 62.38 81 VAL A C 1
ATOM 643 O O . VAL A 1 81 ? -37.949 13.992 -18.501 1.00 62.38 81 VAL A O 1
ATOM 646 N N . PRO A 1 82 ? -37.577 15.837 -19.709 1.00 50.22 82 PRO A N 1
ATOM 647 C CA . PRO A 1 82 ? -38.977 16.088 -19.949 1.00 50.22 82 PRO A CA 1
ATOM 648 C C . PRO A 1 82 ? -39.296 15.412 -21.280 1.00 50.22 82 PRO A C 1
ATOM 650 O O . PRO A 1 82 ? -39.045 15.940 -22.361 1.00 50.22 82 PRO A O 1
ATOM 653 N N . ARG A 1 83 ? -39.873 14.215 -21.183 1.00 60.66 83 ARG A N 1
ATOM 654 C CA . ARG A 1 83 ? -40.800 13.728 -22.197 1.00 60.66 83 ARG A CA 1
ATOM 655 C C . ARG A 1 83 ? -41.911 14.774 -22.302 1.00 60.66 83 ARG A C 1
ATOM 657 O O . ARG A 1 83 ? -42.775 14.838 -21.433 1.00 60.66 83 ARG A O 1
ATOM 664 N N . ARG A 1 84 ? -41.882 15.607 -23.337 1.00 57.75 84 ARG A N 1
ATOM 665 C CA . ARG A 1 84 ? -43.070 16.331 -23.790 1.00 57.75 84 ARG A CA 1
ATOM 666 C C . ARG A 1 84 ? -43.152 16.247 -25.304 1.00 57.75 84 ARG A C 1
ATOM 668 O O . ARG A 1 84 ? -42.703 17.111 -26.044 1.00 57.75 84 ARG A O 1
ATOM 675 N N . GLU A 1 85 ? -43.724 15.131 -25.727 1.00 58.00 85 GLU A N 1
ATOM 676 C CA . GLU A 1 85 ? -44.541 15.072 -26.927 1.00 58.00 85 GLU A CA 1
ATOM 677 C C . GLU A 1 85 ? -45.604 16.174 -26.840 1.00 58.00 85 GLU A C 1
ATOM 679 O O . GLU A 1 85 ? -46.335 16.225 -25.849 1.00 58.00 85 GLU A O 1
ATOM 684 N N . SER A 1 86 ? -45.641 17.078 -27.824 1.00 50.19 86 SER A N 1
ATOM 685 C CA . SER A 1 86 ? -46.865 17.540 -28.501 1.00 50.19 86 SER A CA 1
ATOM 686 C C . SER A 1 86 ? -46.580 18.723 -29.436 1.00 50.19 86 SER A C 1
ATOM 688 O O . SER A 1 86 ? -46.342 19.839 -28.991 1.00 50.19 86 SER A O 1
ATOM 690 N N . ALA A 1 87 ? -46.700 18.420 -30.730 1.00 56.19 87 ALA A N 1
ATOM 691 C CA . ALA A 1 87 ? -47.386 19.198 -31.761 1.00 56.19 87 ALA A CA 1
ATOM 692 C C . ALA A 1 87 ? -46.912 20.624 -32.108 1.00 56.19 87 ALA A C 1
ATOM 694 O O . ALA A 1 87 ? -47.241 21.582 -31.419 1.00 56.19 87 ALA A O 1
ATOM 695 N N . LEU A 1 88 ? -46.391 20.767 -33.335 1.00 57.28 88 LEU A N 1
ATOM 696 C CA . LEU A 1 88 ? -46.967 21.708 -34.304 1.00 57.28 88 LEU A CA 1
ATOM 697 C C . LEU A 1 88 ? -47.124 21.031 -35.685 1.00 57.28 88 LEU A C 1
ATOM 699 O O . LEU A 1 88 ? -46.255 20.244 -36.066 1.00 57.28 88 LEU A O 1
ATOM 703 N N . PRO A 1 89 ? -48.239 21.267 -36.409 1.00 53.09 89 PRO A N 1
ATOM 704 C CA . PRO A 1 89 ? -48.618 20.483 -37.580 1.00 53.09 89 PRO A CA 1
ATOM 705 C C . PRO A 1 89 ? -48.327 21.163 -38.932 1.00 53.09 89 PRO A C 1
ATOM 707 O O . PRO A 1 89 ? -48.222 22.379 -39.033 1.00 53.09 89 PRO A O 1
ATOM 710 N N . ARG A 1 90 ? -48.417 20.311 -39.962 1.00 49.34 90 ARG A N 1
ATOM 711 C CA . ARG A 1 90 ? -48.894 20.533 -41.343 1.00 49.34 90 ARG A CA 1
ATOM 712 C C . ARG A 1 90 ? -48.013 21.240 -42.381 1.00 49.34 90 ARG A C 1
ATOM 714 O O . ARG A 1 90 ? -47.876 22.451 -42.407 1.00 49.34 90 ARG A O 1
ATOM 721 N N . ASN A 1 91 ? -47.698 20.402 -43.372 1.00 42.88 91 ASN A N 1
ATOM 722 C CA . ASN A 1 91 ? -47.946 20.569 -44.807 1.00 42.88 91 ASN A CA 1
ATOM 723 C C . ASN A 1 91 ? -47.226 21.702 -45.545 1.00 42.88 91 ASN A C 1
ATOM 725 O O . ASN A 1 91 ? -47.652 22.850 -45.530 1.00 42.88 91 ASN A O 1
ATOM 729 N N . GLY A 1 92 ? -46.267 21.299 -46.377 1.00 42.66 92 GLY A N 1
ATOM 730 C CA . GLY A 1 92 ? -45.813 22.057 -47.536 1.00 42.66 92 GLY A CA 1
ATOM 731 C C . GLY A 1 92 ? -45.181 21.107 -48.545 1.00 42.66 92 GLY A C 1
ATOM 732 O O . GLY A 1 92 ? -44.148 20.511 -48.277 1.00 42.66 92 GLY A O 1
ATOM 733 N N . VAL A 1 93 ? -45.882 20.906 -49.652 1.00 46.94 93 VAL A N 1
ATOM 734 C CA . VAL A 1 93 ? -45.574 20.022 -50.778 1.00 46.94 93 VAL A CA 1
ATOM 735 C C . VAL A 1 93 ? -44.339 20.498 -51.566 1.00 46.94 93 VAL A C 1
ATOM 737 O O . VAL A 1 93 ? -44.077 21.695 -51.618 1.00 46.94 93 VAL A O 1
ATOM 740 N N . GLY A 1 94 ? -43.639 19.571 -52.231 1.00 42.28 94 GLY A N 1
ATOM 741 C CA . GLY A 1 94 ? -42.595 19.847 -53.235 1.00 42.28 94 GLY A CA 1
ATOM 742 C C . GLY A 1 94 ? -41.449 18.830 -53.133 1.00 42.28 94 GLY A C 1
ATOM 743 O O . GLY A 1 94 ? -40.594 18.990 -52.274 1.00 42.28 94 GLY A O 1
ATOM 744 N N . LYS A 1 95 ? -41.455 17.656 -53.786 1.00 41.34 95 LYS A N 1
ATOM 745 C CA . LYS A 1 95 ? -41.336 17.430 -55.246 1.00 41.34 95 LYS A CA 1
ATOM 746 C C . LYS A 1 95 ? -40.068 18.142 -55.750 1.00 41.34 95 LYS A C 1
ATOM 748 O O . LYS A 1 95 ? -40.013 19.360 -55.723 1.00 41.34 95 LYS A O 1
ATOM 753 N N . GLU A 1 96 ? -38.955 17.409 -55.821 1.00 36.19 96 GLU A N 1
ATOM 754 C CA . GLU A 1 96 ? -38.383 16.909 -57.091 1.00 36.19 96 GLU A CA 1
ATOM 755 C C . GLU A 1 96 ? -37.791 18.076 -57.909 1.00 36.19 96 GLU A C 1
ATOM 757 O O . GLU A 1 96 ? -38.487 19.003 -58.286 1.00 36.19 96 GLU A O 1
ATOM 762 N N . SER A 1 97 ? -36.470 18.216 -57.957 1.00 41.00 97 SER A N 1
ATOM 763 C CA . SER A 1 97 ? -35.615 17.725 -59.048 1.00 41.00 97 SER A CA 1
ATOM 764 C C . SER A 1 97 ? -35.095 18.903 -59.878 1.00 41.00 97 SER A C 1
ATOM 766 O O . SER A 1 97 ? -35.805 19.866 -60.122 1.00 41.00 97 SER A O 1
ATOM 768 N N . GLU A 1 98 ? -33.862 18.738 -60.349 1.00 40.38 98 GLU A N 1
ATOM 769 C CA . GLU A 1 98 ? -33.348 19.283 -61.610 1.00 40.38 98 GLU A CA 1
ATOM 770 C C . GLU A 1 98 ? -32.908 20.762 -61.685 1.00 40.38 98 GLU A C 1
ATOM 772 O O . GLU A 1 98 ? -33.676 21.710 -61.803 1.00 40.38 98 GLU A O 1
ATOM 777 N N . LEU A 1 99 ? -31.580 20.933 -61.676 1.00 50.31 99 LEU A N 1
ATOM 778 C CA . LEU A 1 99 ? -30.813 21.422 -62.833 1.00 50.31 99 LEU A CA 1
ATOM 779 C C . LEU A 1 99 ? -31.641 22.034 -63.988 1.00 50.31 99 LEU A C 1
ATOM 781 O O . LEU A 1 99 ? -32.344 21.313 -64.677 1.00 50.31 99 LEU A O 1
ATOM 785 N N . ASN A 1 100 ? -31.408 23.305 -64.331 1.00 38.75 100 ASN A N 1
ATOM 786 C CA . ASN A 1 100 ? -30.696 23.700 -65.563 1.00 38.75 100 ASN A CA 1
ATOM 787 C C . ASN A 1 100 ? -31.009 25.131 -66.031 1.00 38.75 100 ASN A C 1
ATOM 789 O O . ASN A 1 100 ? -32.152 25.541 -66.178 1.00 38.75 100 ASN A O 1
ATOM 793 N N . PHE A 1 101 ? -29.911 25.836 -66.322 1.00 44.62 101 PHE A N 1
ATOM 794 C CA . PHE A 1 101 ? -29.673 26.690 -67.490 1.00 44.62 101 PHE A CA 1
ATOM 795 C C . PHE A 1 101 ? -30.830 27.496 -68.084 1.00 44.62 101 PHE A C 1
ATOM 797 O O . PHE A 1 101 ? -31.615 26.965 -68.853 1.00 44.62 101 PHE A O 1
ATOM 804 N N . THR A 1 102 ? -30.755 28.820 -67.931 1.00 44.53 102 THR A N 1
ATOM 805 C CA . THR A 1 102 ? -30.652 29.793 -69.043 1.00 44.53 102 THR A CA 1
ATOM 806 C C . THR A 1 102 ? -30.480 31.177 -68.400 1.00 44.53 102 THR A C 1
ATOM 808 O O . THR A 1 102 ? -31.319 31.616 -67.626 1.00 44.53 102 THR A O 1
ATOM 811 N N . SER A 1 103 ? -29.363 31.875 -68.576 1.00 46.03 103 SER A N 1
ATOM 812 C CA . SER A 1 103 ? -29.265 32.808 -69.694 1.00 46.03 103 SER A CA 1
ATOM 813 C C . SER A 1 103 ? -27.815 33.261 -69.847 1.00 46.03 103 SER A C 1
ATOM 815 O O . SER A 1 103 ? -27.239 33.854 -68.932 1.00 46.03 103 SER A O 1
ATOM 817 N N . LYS A 1 104 ? -27.224 32.964 -71.001 1.00 53.94 104 LYS A N 1
ATOM 818 C CA . LYS A 1 104 ? -26.010 33.620 -71.468 1.00 53.94 104 LYS A CA 1
ATOM 819 C C . LYS A 1 104 ? -26.338 34.214 -72.832 1.00 53.94 104 LYS A C 1
ATOM 821 O O . LYS A 1 104 ? -26.708 33.473 -73.742 1.00 53.94 104 LYS A O 1
ATOM 826 N N . CYS A 1 105 ? -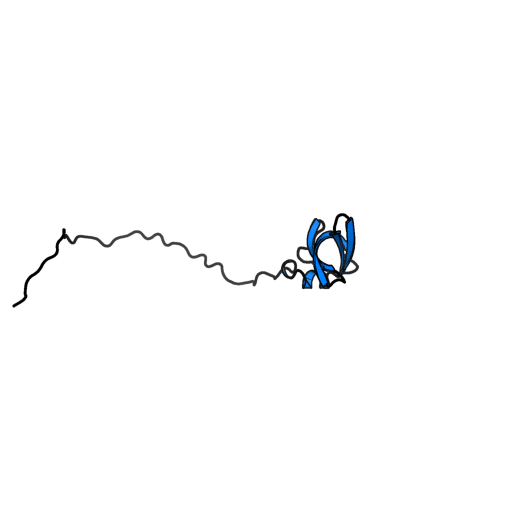26.275 35.541 -72.893 1.00 42.12 105 CYS A N 1
ATOM 827 C CA . CYS A 1 105 ? -26.061 36.293 -74.122 1.00 42.12 105 CYS A CA 1
ATOM 828 C C . CYS A 1 105 ? -24.727 35.894 -74.764 1.00 42.12 105 CYS A C 1
ATOM 830 O O . CYS A 1 105 ? -23.791 35.546 -74.003 1.00 42.12 105 CYS A O 1
#